Protein AF-A0A8C2RC15-F1 (afdb_monomer)

Sequence (39 aa):
MAGSGWGPPRLDGFILTERLGSGTYATVYKAYAKNTMKG

Foldseek 3Di:
DPDPPDDDDDDDQKDWDDWPDDDPPDTDTDIDGDPPPPD

Structure (mmCIF, N/CA/C/O backbone):
data_AF-A0A8C2RC15-F1
#
_entry.id   AF-A0A8C2RC15-F1
#
loop_
_atom_site.group_PDB
_atom_site.id
_atom_site.type_symbol
_atom_site.label_atom_id
_atom_site.label_alt_id
_atom_site.label_comp_id
_atom_site.label_asym_id
_atom_site.label_entity_id
_atom_site.label_seq_id
_atom_site.pdbx_PDB_ins_code
_atom_site.Cartn_x
_atom_site.Cartn_y
_atom_site.Cartn_z
_atom_site.occupancy
_atom_site.B_iso_or_equiv
_atom_site.auth_seq_id
_atom_site.auth_comp_id
_atom_site.auth_asym_id
_atom_site.auth_atom_id
_atom_site.pdbx_PDB_model_num
ATOM 1 N N . MET A 1 1 ? -0.040 4.234 -21.477 1.00 43.38 1 MET A N 1
ATOM 2 C CA . MET A 1 1 ? 0.123 4.028 -20.019 1.00 43.38 1 MET A CA 1
ATOM 3 C C . MET A 1 1 ? -1.247 4.210 -19.382 1.00 43.38 1 MET A C 1
ATOM 5 O O . MET A 1 1 ? -1.923 5.156 -19.765 1.00 43.38 1 MET A O 1
ATOM 9 N N . ALA A 1 2 ? -1.703 3.259 -18.559 1.00 51.53 2 ALA A N 1
ATOM 10 C CA . ALA A 1 2 ? -3.082 3.212 -18.060 1.00 51.53 2 ALA A CA 1
ATOM 11 C C . ALA A 1 2 ? -3.496 4.530 -17.379 1.00 51.53 2 ALA A C 1
ATOM 13 O O . ALA A 1 2 ? -2.703 5.157 -16.680 1.00 51.53 2 ALA A O 1
ATOM 14 N N . GLY A 1 3 ? -4.719 4.959 -17.687 1.00 51.28 3 GLY A N 1
ATOM 15 C CA . GLY A 1 3 ? -5.197 6.328 -17.558 1.00 51.28 3 GLY A CA 1
ATOM 16 C C . GLY A 1 3 ? -5.217 6.886 -16.137 1.00 51.28 3 GLY A C 1
ATOM 17 O O . GLY A 1 3 ?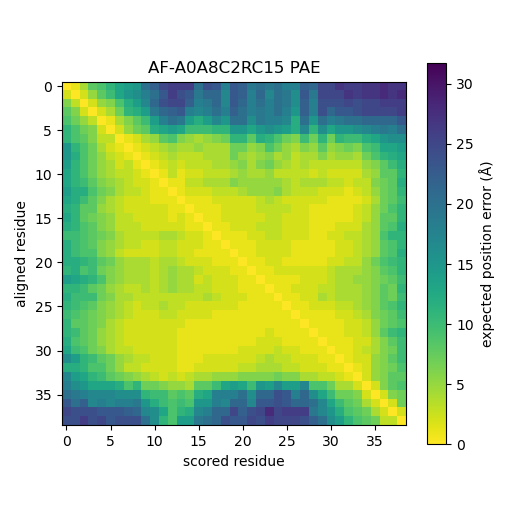 -5.579 6.219 -15.169 1.00 51.28 3 GLY A O 1
ATOM 18 N N . SER A 1 4 ? -4.896 8.174 -16.069 1.00 61.78 4 SER A N 1
ATOM 19 C CA . SER A 1 4 ? -4.995 9.068 -14.917 1.00 61.78 4 SER A CA 1
ATOM 20 C C . SER A 1 4 ? -6.459 9.354 -14.527 1.00 61.78 4 SER A C 1
ATOM 22 O O . SER A 1 4 ? -6.906 10.495 -14.604 1.00 61.78 4 SER A O 1
ATOM 24 N N . GLY A 1 5 ? -7.224 8.327 -14.146 1.00 56.31 5 GLY A N 1
ATOM 25 C CA . GLY A 1 5 ? -8.637 8.477 -13.753 1.00 56.31 5 GLY A CA 1
ATOM 26 C C . GLY A 1 5 ? -9.082 7.649 -12.548 1.00 56.31 5 GLY A C 1
ATOM 27 O O . GLY A 1 5 ? -10.238 7.732 -12.152 1.00 56.31 5 GLY A O 1
ATOM 28 N N . TRP A 1 6 ? -8.195 6.846 -11.961 1.00 60.62 6 TRP A N 1
ATOM 29 C CA . TRP A 1 6 ? -8.516 6.003 -10.813 1.00 60.62 6 TRP A CA 1
ATOM 30 C C . TRP A 1 6 ? -7.714 6.520 -9.625 1.00 60.62 6 TRP A C 1
ATOM 32 O O . TRP A 1 6 ? -6.486 6.437 -9.607 1.00 60.62 6 TRP A O 1
ATOM 42 N N . GLY A 1 7 ? -8.409 7.124 -8.660 1.00 71.88 7 GLY A N 1
ATOM 43 C CA . GLY A 1 7 ? -7.808 7.476 -7.378 1.00 71.88 7 GLY A CA 1
ATOM 44 C C . GLY A 1 7 ? -7.205 6.243 -6.686 1.00 71.88 7 GLY A C 1
ATOM 45 O O . GLY A 1 7 ? -7.471 5.109 -7.097 1.00 71.88 7 GLY A O 1
ATOM 46 N N . PRO A 1 8 ? -6.383 6.436 -5.641 1.00 76.81 8 PRO A N 1
ATOM 47 C CA . PRO A 1 8 ? -5.783 5.325 -4.913 1.00 76.81 8 PRO A CA 1
ATOM 48 C C . PRO A 1 8 ? -6.861 4.331 -4.439 1.00 76.81 8 PRO A C 1
ATOM 50 O O . PRO A 1 8 ? -7.943 4.756 -4.014 1.00 76.81 8 PRO A O 1
ATOM 53 N N . PRO A 1 9 ? -6.595 3.014 -4.513 1.00 84.06 9 PRO A N 1
ATOM 54 C CA . PRO A 1 9 ? -7.570 2.002 -4.129 1.00 84.06 9 PRO A CA 1
ATOM 55 C C . PRO A 1 9 ? -7.973 2.164 -2.657 1.00 84.06 9 PRO A C 1
ATOM 57 O O . PRO A 1 9 ? -7.139 2.429 -1.790 1.00 84.06 9 PRO A O 1
ATOM 60 N N . ARG A 1 10 ? -9.265 2.000 -2.355 1.00 87.19 10 ARG A N 1
ATOM 61 C CA . ARG A 1 10 ? -9.755 2.010 -0.969 1.00 87.19 10 ARG A CA 1
ATOM 62 C C . ARG A 1 10 ? -9.511 0.641 -0.347 1.00 87.19 10 ARG A C 1
ATOM 64 O O . ARG A 1 10 ? -9.867 -0.369 -0.944 1.00 87.19 10 ARG A O 1
ATOM 71 N N . LEU A 1 11 ? -8.944 0.627 0.855 1.00 89.00 11 LEU A N 1
ATOM 72 C CA . LEU A 1 11 ? -8.697 -0.595 1.611 1.00 89.00 11 LEU A CA 1
ATOM 73 C C . LEU A 1 11 ? -9.393 -0.512 2.977 1.00 89.00 11 LEU A C 1
ATOM 75 O O . LEU A 1 11 ? -9.256 0.476 3.711 1.00 89.00 11 LEU A O 1
ATOM 79 N N . ASP A 1 12 ? -10.175 -1.534 3.313 1.00 85.62 12 ASP A N 1
ATOM 80 C CA . ASP A 1 12 ? -10.877 -1.613 4.593 1.00 85.62 12 ASP A CA 1
ATOM 81 C C . ASP A 1 12 ? -9.865 -1.891 5.703 1.00 85.62 12 ASP A C 1
ATOM 83 O O . ASP A 1 12 ? -9.302 -2.973 5.813 1.00 85.62 12 ASP A O 1
ATOM 87 N N . GLY A 1 13 ? -9.559 -0.852 6.476 1.00 89.38 13 GLY A N 1
ATOM 88 C CA . GLY A 1 13 ? -8.515 -0.870 7.501 1.00 89.38 13 GLY A CA 1
ATOM 89 C C . GLY A 1 13 ? -7.371 0.103 7.242 1.00 89.38 13 GLY A C 1
ATOM 90 O O . GLY A 1 13 ? -6.612 0.379 8.161 1.00 89.38 13 GLY A O 1
ATOM 91 N N . PHE A 1 14 ? -7.272 0.700 6.050 1.00 91.38 14 PHE A N 1
ATOM 92 C CA . PHE A 1 14 ? -6.208 1.659 5.748 1.00 91.38 14 PHE A CA 1
ATOM 93 C C . PHE A 1 14 ? -6.722 2.898 5.013 1.00 91.38 14 PHE A C 1
ATOM 95 O O . PHE A 1 14 ? -7.715 2.868 4.283 1.00 91.38 14 PHE A O 1
ATOM 102 N N . ILE A 1 15 ? -6.045 4.020 5.233 1.00 91.94 15 ILE A N 1
ATOM 103 C CA . ILE A 1 15 ? -6.218 5.254 4.468 1.00 91.94 15 ILE A CA 1
ATOM 104 C C . ILE A 1 15 ? -4.915 5.486 3.714 1.00 91.94 15 ILE A C 1
ATOM 106 O O . ILE A 1 15 ? -3.906 5.815 4.336 1.00 91.94 15 ILE A O 1
ATOM 110 N N . LEU A 1 16 ? -4.940 5.283 2.395 1.00 92.44 16 LEU A N 1
ATOM 111 C CA . LEU A 1 16 ? -3.813 5.606 1.521 1.00 92.44 16 LEU A CA 1
ATOM 112 C C . LEU A 1 16 ? -3.723 7.126 1.346 1.00 92.44 16 LEU A C 1
ATOM 114 O O . LEU A 1 16 ? -4.748 7.784 1.161 1.00 92.44 16 LEU A O 1
ATOM 118 N N . THR A 1 17 ? -2.512 7.673 1.405 1.00 90.88 17 THR A N 1
ATOM 119 C CA . THR A 1 17 ? -2.260 9.114 1.294 1.00 90.88 17 THR A CA 1
ATOM 120 C C . THR A 1 17 ? -1.404 9.425 0.070 1.00 90.88 17 THR A C 1
ATOM 122 O O . THR A 1 17 ? -1.889 9.375 -1.059 1.00 90.88 17 THR A O 1
ATOM 125 N N . GLU A 1 18 ? -0.134 9.752 0.272 1.00 91.50 18 GLU A N 1
ATOM 126 C CA . GLU A 1 18 ? 0.794 10.101 -0.795 1.00 91.50 18 GLU A CA 1
ATOM 127 C C . GLU A 1 18 ? 1.329 8.852 -1.508 1.00 91.50 18 GLU A C 1
ATOM 129 O O . GLU A 1 18 ? 1.581 7.804 -0.902 1.00 91.50 18 GLU A O 1
ATOM 134 N N . ARG A 1 19 ? 1.515 8.971 -2.825 1.00 92.12 19 ARG A N 1
ATOM 135 C CA . ARG A 1 19 ? 2.219 7.973 -3.631 1.00 92.12 19 ARG A CA 1
ATOM 136 C C . ARG A 1 19 ? 3.717 8.159 -3.436 1.00 92.12 19 ARG A C 1
ATOM 138 O O . ARG A 1 19 ? 4.240 9.233 -3.703 1.00 92.12 19 ARG A O 1
ATOM 145 N N . LEU A 1 20 ? 4.395 7.089 -3.045 1.00 94.69 20 LEU A N 1
ATOM 146 C CA . LEU A 1 20 ? 5.841 7.084 -2.825 1.00 94.69 20 LEU A CA 1
ATOM 147 C C . LEU A 1 20 ? 6.608 6.675 -4.086 1.00 94.69 20 LEU A C 1
ATOM 149 O O . LEU A 1 20 ? 7.731 7.115 -4.302 1.00 94.69 20 LEU A O 1
ATOM 153 N N . GLY A 1 21 ? 6.002 5.847 -4.941 1.00 94.19 21 GLY A N 1
ATOM 154 C CA . GLY A 1 21 ? 6.632 5.411 -6.182 1.00 94.19 21 GLY A CA 1
ATOM 155 C C . GLY A 1 21 ? 5.756 4.486 -7.016 1.00 94.19 21 GLY A C 1
ATOM 156 O O . GLY A 1 21 ? 4.675 4.073 -6.598 1.00 94.19 21 GLY A O 1
ATOM 157 N N . SER A 1 22 ? 6.223 4.165 -8.218 1.00 93.88 22 SER A N 1
ATOM 158 C CA . SER A 1 22 ? 5.612 3.170 -9.104 1.00 93.88 22 SER A CA 1
ATOM 159 C C . SER A 1 22 ? 6.678 2.344 -9.798 1.00 93.88 22 SER A C 1
ATOM 161 O O . SER A 1 22 ? 7.649 2.903 -10.304 1.00 93.88 22 SER A O 1
ATOM 163 N N . GLY A 1 23 ? 6.444 1.044 -9.887 1.00 92.88 23 GLY A N 1
ATOM 164 C CA . GLY A 1 23 ? 7.169 0.139 -10.764 1.00 92.88 23 GLY A CA 1
ATOM 165 C C . GLY A 1 23 ? 6.282 -0.355 -11.901 1.00 92.88 23 GLY A C 1
ATOM 166 O O . GLY A 1 23 ? 5.094 -0.043 -11.973 1.00 92.88 23 GLY A O 1
ATOM 167 N N . THR A 1 24 ? 6.860 -1.189 -12.760 1.00 94.88 24 THR A N 1
ATOM 168 C CA . THR A 1 24 ? 6.193 -1.785 -13.928 1.00 94.88 24 THR A CA 1
ATOM 169 C C . THR A 1 24 ? 4.869 -2.478 -13.587 1.00 94.88 24 THR A C 1
ATOM 171 O O . THR A 1 24 ? 3.953 -2.468 -14.401 1.00 94.88 24 THR A O 1
ATOM 174 N N . TYR A 1 25 ? 4.748 -3.034 -12.378 1.00 94.19 25 TYR A N 1
ATOM 175 C CA . TYR A 1 25 ? 3.590 -3.831 -11.961 1.00 94.19 25 TYR A CA 1
ATOM 176 C C . TYR A 1 25 ? 2.871 -3.315 -10.711 1.00 94.19 25 TYR A C 1
ATOM 178 O O . TYR A 1 25 ? 1.866 -3.895 -10.310 1.00 94.19 25 TYR A O 1
ATOM 186 N N . ALA A 1 26 ? 3.373 -2.265 -10.056 1.00 90.25 26 ALA A N 1
ATOM 187 C CA . ALA A 1 26 ? 2.863 -1.866 -8.747 1.00 90.25 26 ALA A CA 1
ATOM 188 C C . ALA A 1 26 ? 3.015 -0.369 -8.484 1.00 90.25 26 ALA A C 1
ATOM 190 O O . ALA A 1 26 ? 3.901 0.291 -9.021 1.00 90.25 26 ALA A O 1
ATOM 191 N N . THR A 1 27 ? 2.174 0.152 -7.592 1.00 91.81 27 THR A N 1
ATOM 192 C CA . THR A 1 27 ? 2.301 1.503 -7.037 1.00 91.81 27 THR A CA 1
ATOM 193 C C . THR A 1 27 ? 2.349 1.404 -5.522 1.00 91.81 27 THR A C 1
ATOM 195 O O . THR A 1 27 ? 1.547 0.692 -4.922 1.00 91.81 27 THR A O 1
ATOM 198 N N . VAL A 1 28 ? 3.298 2.106 -4.909 1.00 93.56 28 VAL A N 1
ATOM 199 C CA . VAL A 1 28 ? 3.504 2.100 -3.458 1.00 93.56 28 VAL A CA 1
ATOM 200 C C . VAL A 1 28 ? 2.978 3.408 -2.883 1.00 93.56 28 VAL A C 1
ATOM 202 O O . VAL A 1 28 ? 3.299 4.489 -3.383 1.00 93.56 28 VAL A O 1
ATOM 205 N N . TYR A 1 29 ? 2.183 3.302 -1.823 1.00 93.69 29 TYR A N 1
ATOM 206 C CA . TYR A 1 29 ? 1.565 4.430 -1.134 1.00 93.69 29 TYR A CA 1
ATOM 207 C C . TYR A 1 29 ? 1.932 4.414 0.346 1.00 93.69 29 TYR A C 1
ATOM 209 O O . TYR A 1 29 ? 2.070 3.348 0.948 1.00 93.69 29 TYR A O 1
ATOM 217 N N . LYS A 1 30 ? 2.024 5.599 0.946 1.00 94.25 30 LYS A N 1
ATOM 218 C CA . LYS A 1 30 ? 1.979 5.748 2.400 1.00 94.25 30 LYS A CA 1
ATOM 219 C C . LYS A 1 30 ? 0.550 5.514 2.882 1.00 94.25 30 LYS A C 1
ATOM 221 O O . LYS A 1 30 ? -0.405 5.886 2.198 1.00 94.25 30 LYS A O 1
ATOM 226 N N . ALA A 1 31 ? 0.400 4.90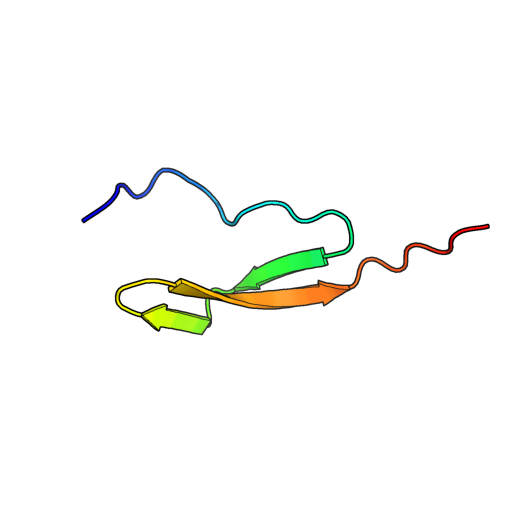6 4.055 1.00 94.31 31 ALA A N 1
ATOM 227 C CA . ALA A 1 31 ? -0.907 4.599 4.614 1.00 94.31 31 ALA A CA 1
ATOM 228 C C . ALA A 1 31 ? -0.946 4.768 6.134 1.00 94.31 31 ALA A C 1
ATOM 230 O O . ALA A 1 31 ? 0.033 4.481 6.821 1.00 94.31 31 ALA A O 1
ATOM 231 N N . TYR A 1 32 ? -2.106 5.173 6.651 1.00 93.06 32 TYR A N 1
ATOM 232 C CA . TYR A 1 32 ? -2.439 5.084 8.073 1.00 93.06 32 TYR A CA 1
ATOM 233 C C . TYR A 1 32 ? -3.393 3.914 8.304 1.00 93.06 32 TYR A C 1
ATOM 235 O O . TYR A 1 32 ? -4.351 3.743 7.545 1.00 93.06 32 TYR A O 1
ATOM 243 N N . ALA A 1 33 ? -3.157 3.127 9.355 1.00 92.19 33 ALA A N 1
ATOM 244 C CA . ALA A 1 33 ? -4.116 2.124 9.797 1.00 92.19 33 ALA A CA 1
ATOM 245 C C . ALA A 1 33 ? -5.332 2.823 10.420 1.00 92.19 33 ALA A C 1
ATOM 247 O O . ALA A 1 33 ? -5.199 3.677 11.298 1.00 92.19 33 ALA A O 1
ATOM 248 N N . LYS A 1 34 ? -6.530 2.457 9.971 1.00 88.56 34 LYS A N 1
ATOM 249 C CA . LYS A 1 34 ? -7.769 2.807 10.659 1.00 88.56 34 LYS A CA 1
ATOM 250 C C . LYS A 1 34 ? -7.777 1.993 11.943 1.00 88.56 34 LYS A C 1
ATOM 252 O O . LYS A 1 34 ? -7.700 0.769 11.882 1.00 88.56 34 LYS A O 1
ATOM 257 N N . ASN A 1 35 ? -7.865 2.657 13.092 1.00 76.44 35 ASN A N 1
ATOM 258 C CA . ASN A 1 35 ? -8.056 1.961 14.356 1.00 76.44 35 ASN A CA 1
ATOM 259 C C . ASN A 1 35 ? -9.472 1.372 14.381 1.00 76.44 35 ASN A C 1
ATOM 261 O O . ASN A 1 35 ? -10.420 1.993 14.857 1.00 76.44 35 ASN A O 1
ATOM 265 N N . THR A 1 36 ? -9.633 0.196 13.787 1.00 66.75 36 THR A N 1
ATOM 266 C CA . THR A 1 36 ? -10.847 -0.593 13.911 1.00 66.75 36 THR A CA 1
ATOM 267 C C . THR A 1 36 ? -10.751 -1.318 15.244 1.00 66.75 36 THR A C 1
ATOM 269 O O . THR A 1 36 ? -10.280 -2.454 15.295 1.00 66.75 36 THR A O 1
ATOM 272 N 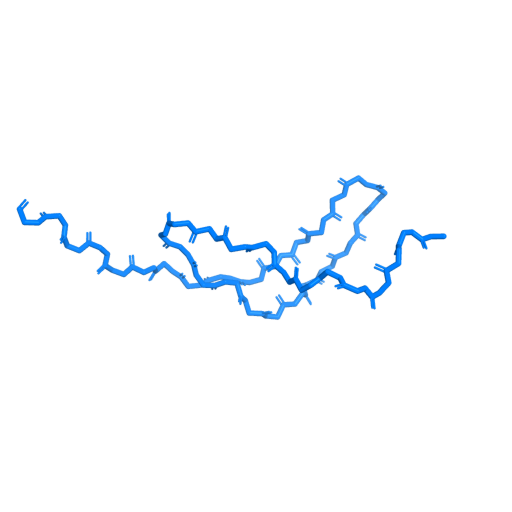N . MET A 1 37 ? -11.157 -0.661 16.334 1.00 58.47 37 MET A N 1
ATOM 273 C CA . MET A 1 37 ? -11.529 -1.409 17.532 1.00 58.47 37 MET A CA 1
ATOM 274 C C . MET A 1 37 ? -12.676 -2.335 17.119 1.00 58.47 37 MET A C 1
ATOM 276 O O . MET A 1 37 ? -13.804 -1.887 16.926 1.00 58.47 37 MET A O 1
ATOM 280 N N . LYS A 1 38 ? -12.368 -3.614 16.884 1.00 61.09 38 LYS A N 1
ATOM 281 C CA . LYS A 1 38 ? -13.384 -4.661 16.883 1.00 61.09 38 LYS A CA 1
ATOM 282 C C . LYS A 1 38 ? -13.791 -4.813 18.345 1.00 61.09 38 LYS A C 1
ATOM 284 O O . LYS A 1 38 ? -12.997 -5.326 19.130 1.00 61.09 38 LYS A O 1
ATOM 289 N N . GLY A 1 39 ? -14.937 -4.227 18.691 1.00 51.94 39 GLY A N 1
ATOM 290 C CA . GLY A 1 39 ? -15.617 -4.496 19.957 1.00 51.94 39 GLY A CA 1
ATOM 291 C C . GLY A 1 39 ? -15.990 -5.963 20.086 1.00 51.94 39 GLY A C 1
ATOM 292 O O . GLY A 1 39 ? -16.086 -6.640 19.033 1.00 51.94 39 GLY A O 1
#

Radius of gyration: 12.6 Å; Cα contacts (8 Å, |Δi|>4): 41; chains: 1; bounding box: 23×15×40 Å

Secondary structure (DSSP, 8-state):
---TT-PPPPBTTEEEEEEEEE-SS-EEEEEEEP-----

pLDDT: mean 81.29, std 15.82, range [43.38, 94.88]

Mean predicted aligned error: 7.49 Å

InterPro domains:
  IPR011009 Protein kinase-like domain superfamily [SSF56112] (8-36)

Organism: Capra hircus (NCBI:txid9925)

Solvent-accessible surface area (backbone atoms only — not comparable to full-atom values): 2818 Å² total; per-residue (Å²): 128,89,72,100,79,73,75,83,78,87,47,99,54,44,47,71,69,55,75,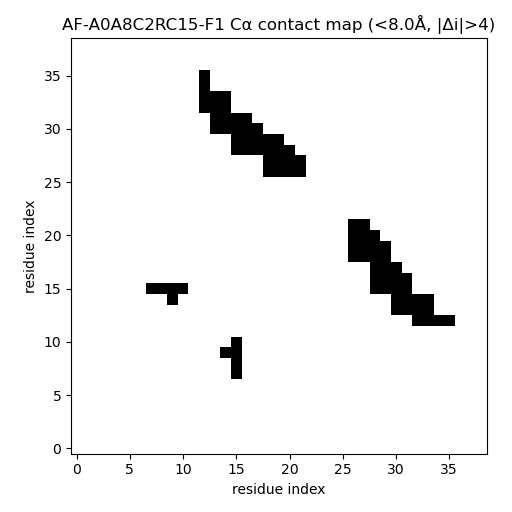76,48,72,59,100,88,48,73,44,62,44,68,45,75,51,86,74,78,80,124

Nearest PDB structures (folds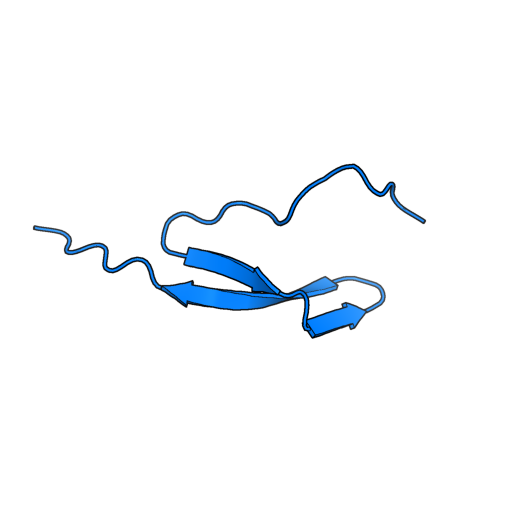eek):
  7m74-assembly1_A  TM=6.733E-01  e=1.460E+00  Homo sapiens
  4ppa-assembly1_A  TM=5.899E-01  e=4.426E+00  Homo sapiens
  4qd6-assembly2_B  TM=5.881E-01  e=5.449E+00  Homo sapiens

=== Feature glossary ===
Key to the feature types in this record:

Secondary structure (8-state, DSSP). Secondary structure is the local, repeating backbone conformation. DSSP classifies it into eight states by reading the hydrogen-bond network: three helix types (H, G, I), two β types (E, B), two non-regular types (T, S), and unstructured coil (-).

Backbone torsions (φ/ψ). Backbone dihedral angles. Every residue except c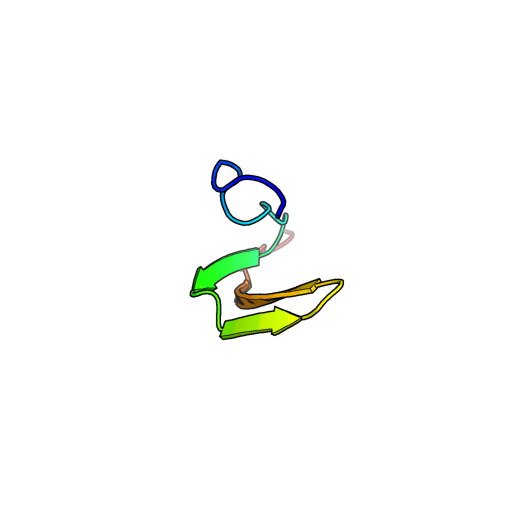hain termini has a φ (preceding-C → N → Cα → C) and a ψ (N → Cα → C → next-N). They are reported in degrees following the IUPAC sign convention. Secondary structure is essentially a statement about which (φ, ψ) basin each residue occupies.

Predicted aligned error. Predicted Aligned Error (PAE) is an AlphaFold confidence matrix: entry (i, j) is the expected error in the position of residue j, in ångströms, when the prediction is superimposed on the true structure at residue i. Low PAE within a block of residues means that block is internally rigid and well-predicted; high PAE between two blocks means their relative placement is uncertain even if each block individually is confident.

B-factor. B-factor (Debye–Waller factor) reflects atomic displacement in the crystal lattice. It is an experimental observable (units Å²), not a prediction; low values mean the atom is pinned down, high values mean it moves or is heterogeneous across the crystal.

Secondary structure (3-state, P-SEA). Three-state secondary structure (P-SEA) collapses the eight DSSP classes into helix (a), strand (b), and coil (c). P-SEA assigns these from Cα geometry alone — distances and angles — without requiring backbone oxygens, so it works on any Cα trace.

Sequence. Primary structure: the covalent order of the twenty standard amino acids along the backbone. Two proteins with the same sequence will (almost always) fold to the same structure; two with 30% identity often share a fold but not the details.

pLDDT. pLDDT is the predicted lDDT-Cα score: AlphaFold's confidence that the local environment of each residue (all inter-atomic distances within 15 Å) is correctly placed. It is a per-residue number between 0 and 100, with higher meaning more reliable.

InterPro / GO / CATH / organism. Functional annotations link the protein to curated databases. InterPro entries identify conserved domains and families by matching the sequence against member-database signatures (Pfam, PROSITE, CDD, …). Gene Ontology (GO) terms describe molecular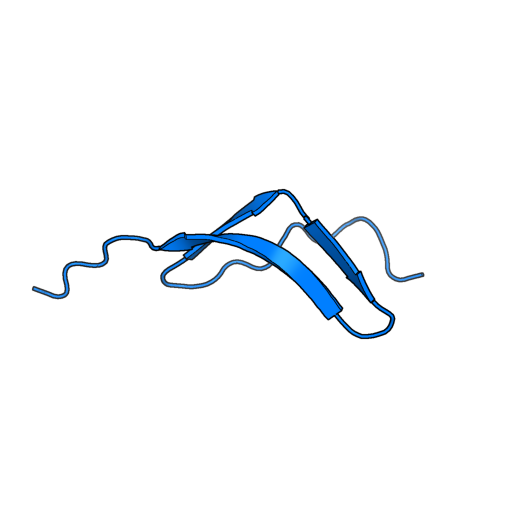 function, biological process, and cellular component in a controlled vocabulary. CATH places the structure in a hierarchical fold classification (Class/Architecture/Topology/Homologous-superfamily). The organism is the source species.

Contact-map, Ramachandran, and PAE plots. Three diagnostic plots accompany the record. The Cα contact map visualizes the tertiary structure as a 2D adjacency matrix (8 Å cutoff, sequence-local contacts suppressed). The Ramachandran plot shows the distribution of backbone (φ, ψ) torsions, with points in the α and β basins reflecting secondary structure content. The PAE plot shows AlphaFold's inter-residue confidence as a color matrix.

mmCIF coordinates. The mmCIF table is the protein's shape written out atom by atom. For each backbone N, Cα, C, and carbonyl O, it records an (x, y, z) coordinate triple in Å plus the residue type, chain letter, and residue number.

Radius of gyration, Cα contacts, bounding box. Three whole-structure scalars: the radius of gyration (RMS distance of Cα from centroid, in Å), the count of Cα–Cα contacts (pairs closer than 8 Å and separated by more than four residues in sequence — i.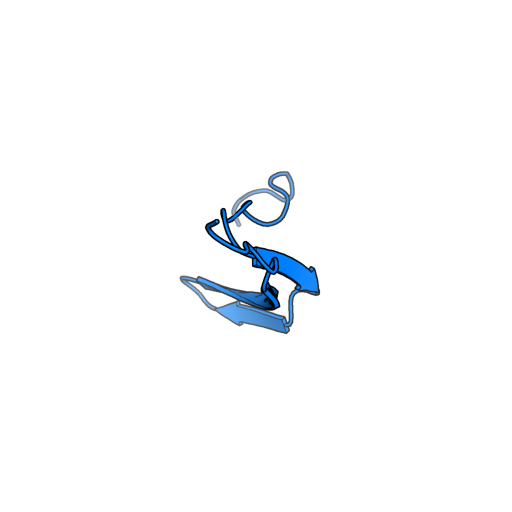e. tertiary, not local, contacts), and the bounding-box dimensions. Together they distinguish compact globular folds from extended fibres or disordered chains.

Foldseek 3Di. The Foldseek 3Di string encodes local tertiary geometry as a 20-letter alphabet — one character per residue — derived from the relative positions of nearby Cα atoms. Unlike the amino-acid sequence, 3Di is a direct function of the 3D structure, so two proteins with the same fold have similar 3Di strings even at low sequence identity.

Rendered structure images. Six rendered views show the 3D structure from the faces of a cube — i.e. along ±x, ±y, ±z. Rendering representation is drawn randomly per protein from cartoon (secondary-structure ribbons), sticks (backbone bonds), or molecular surface; coloring is either N→C rainbow (blue at the N-terminus through red at the C-terminus) or one color per chain.

Nearest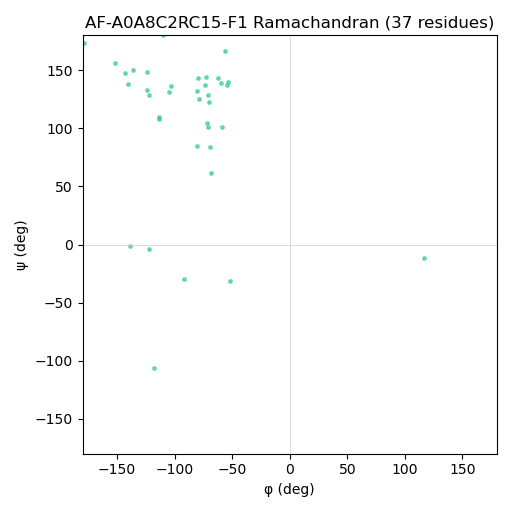 PDB structures. The Foldseek neighbor list gives the closest experimentally determined structures in the PDB, ranked by structural alignment. TM-score near 1 means near-identical fold; near 0.3 means only rough topology match. This is how one finds what a novel AlphaFold prediction most resembles in the solved-structure universe.

Solvent-accessible surface area. SASA measures how much of the protein is reachable by solvent. It is computed by rolling a water-sized probe over the atomic surface and summing the exposed area (Å²). Per-residue SASA distinguishes core (buried, low SASA) from surface (exposed, high SASA) residues; total SASA is a whole-molecule size measure.